Protein AF-A0A133V3H1-F1 (afdb_monomer_lite)

Sequence (154 aa):
MPRGKVSEDDVERMKFLKKEGLTYEEIAEELDYSYSTVAKYLKGRGERTEITPELIDEMKDLREDGLTYKEISEELEVGYSTVAKYMRKEGLGRKRKKINKDLIERMKNLEEAGVAKREIADKLELSYSTVRKYLKKEEELGFFDRLKRKLGLE

Foldseek 3Di:
DPDDDQDPVLLVQLQVVVVVPDDLVVSCVVSVHDSVVSCVSVVDPPDQPDDDPVLLVVLVVVVVVPDDLVVSCVVSVHDSVVSQVSCVVVVSHPDDDDCDPVLLVQLVVCVVVVHDLCVSCVVSVHDSVVSVVSVVVVVVVVVVVVVCVVVVVD

InterPro domains:
  IPR001387 Cro/C1-type, helix-turn-helix domain [PF01381] (15-56)
  IPR001387 Cro/C1-type, helix-turn-helix domain [cd00093] (15-59)
  IPR006120 Resolvase, HTH domain [PF02796] (93-137)
  IPR009057 Homedomain-like superfamily [SSF46689] (8-91)

Radius of gyration: 26.95 Å; chains: 1; bounding box: 58×38×67 Å

Organism: NCBI:txid1698273

Structure (mmCIF, N/CA/C/O backbone):
data_AF-A0A133V3H1-F1
#
_entry.id   AF-A0A133V3H1-F1
#
loop_
_atom_site.group_PDB
_atom_site.id
_atom_site.type_symbol
_atom_site.label_atom_id
_atom_site.label_alt_id
_atom_site.label_comp_id
_atom_site.label_asym_id
_atom_site.label_entity_id
_atom_site.label_seq_id
_atom_site.pdbx_PDB_ins_code
_atom_site.Cartn_x
_atom_site.Cartn_y
_atom_site.Cartn_z
_atom_site.occupancy
_atom_site.B_iso_or_equiv
_atom_site.auth_seq_id
_atom_site.auth_comp_id
_atom_site.auth_asym_id
_atom_site.auth_atom_id
_atom_site.pdbx_PDB_model_num
ATOM 1 N N . MET A 1 1 ? 33.651 -14.396 5.215 1.00 42.19 1 MET A N 1
ATOM 2 C CA . MET A 1 1 ? 34.577 -13.794 4.233 1.00 42.19 1 MET A CA 1
ATOM 3 C C . MET A 1 1 ? 34.096 -12.385 3.895 1.00 42.19 1 MET A C 1
ATOM 5 O O . MET A 1 1 ? 32.879 -12.199 3.833 1.00 42.19 1 MET A O 1
ATOM 9 N N . PRO A 1 2 ? 34.983 -11.383 3.770 1.00 42.84 2 PRO A N 1
ATOM 10 C CA . PRO A 1 2 ? 34.584 -10.027 3.399 1.00 42.84 2 PRO A CA 1
ATOM 11 C C . PRO A 1 2 ? 34.026 -10.039 1.970 1.00 42.84 2 PRO A C 1
ATOM 13 O O . PRO A 1 2 ? 34.637 -10.597 1.067 1.00 42.84 2 PRO A O 1
ATOM 16 N N . ARG A 1 3 ? 32.830 -9.474 1.777 1.00 52.62 3 ARG A N 1
ATOM 17 C CA . ARG A 1 3 ? 32.150 -9.455 0.475 1.00 52.62 3 ARG A CA 1
ATOM 18 C C . ARG A 1 3 ? 32.855 -8.448 -0.432 1.00 52.62 3 ARG A C 1
ATOM 20 O O . ARG A 1 3 ? 32.669 -7.245 -0.253 1.00 52.62 3 ARG A O 1
ATOM 27 N N . GLY A 1 4 ? 33.675 -8.943 -1.358 1.00 60.66 4 GLY A N 1
ATOM 28 C CA . GLY A 1 4 ? 34.268 -8.133 -2.418 1.00 60.66 4 GLY A CA 1
ATOM 29 C C . GLY A 1 4 ? 33.181 -7.393 -3.199 1.00 60.66 4 GLY A C 1
ATOM 30 O O . GLY A 1 4 ? 32.078 -7.904 -3.406 1.00 60.66 4 GLY A O 1
ATOM 31 N N . LYS A 1 5 ? 33.459 -6.144 -3.573 1.00 72.62 5 LYS A N 1
ATOM 32 C CA . LYS A 1 5 ? 32.584 -5.353 -4.438 1.00 72.62 5 LYS A CA 1
ATOM 33 C C . LYS A 1 5 ? 32.581 -6.017 -5.819 1.00 72.62 5 LYS A C 1
ATOM 35 O O . LYS A 1 5 ? 33.647 -6.136 -6.407 1.00 72.62 5 LYS A O 1
ATOM 40 N N . VAL A 1 6 ? 31.407 -6.428 -6.305 1.00 80.19 6 VAL A N 1
ATOM 41 C CA . VAL A 1 6 ? 31.243 -6.994 -7.658 1.00 80.19 6 VAL A CA 1
ATOM 42 C C . VAL A 1 6 ? 31.771 -5.990 -8.681 1.00 80.19 6 VAL A C 1
ATOM 44 O O . VAL A 1 6 ? 31.346 -4.827 -8.651 1.00 80.19 6 VAL A O 1
ATOM 47 N N . SER A 1 7 ? 32.714 -6.416 -9.522 1.00 84.81 7 SER A N 1
ATOM 48 C CA . SER A 1 7 ? 33.296 -5.581 -10.578 1.00 84.81 7 SER A CA 1
ATOM 49 C C . SER A 1 7 ? 32.348 -5.455 -11.776 1.00 84.81 7 SER A C 1
ATOM 51 O O . SER A 1 7 ? 31.373 -6.199 -11.888 1.00 84.81 7 SER A O 1
ATOM 53 N N . GLU A 1 8 ? 32.593 -4.493 -12.667 1.00 80.06 8 GLU A N 1
ATOM 54 C CA . GLU A 1 8 ? 31.807 -4.367 -13.904 1.00 80.06 8 GLU A CA 1
ATOM 55 C C . GLU A 1 8 ? 32.032 -5.572 -14.833 1.00 80.06 8 GLU A C 1
ATOM 57 O O . GLU A 1 8 ? 31.058 -6.103 -15.367 1.00 80.06 8 GLU A O 1
ATOM 62 N N . ASP A 1 9 ? 33.266 -6.084 -14.907 1.00 85.50 9 ASP A N 1
ATOM 63 C CA . ASP A 1 9 ? 33.615 -7.308 -15.642 1.00 85.50 9 ASP A CA 1
ATOM 64 C C . ASP A 1 9 ? 32.829 -8.533 -15.149 1.00 85.50 9 ASP A C 1
ATOM 66 O O . ASP A 1 9 ? 32.334 -9.332 -15.946 1.00 85.50 9 ASP A O 1
ATOM 70 N N . ASP A 1 10 ? 32.646 -8.670 -13.832 1.00 88.25 10 ASP A N 1
ATOM 71 C CA . ASP A 1 10 ? 31.854 -9.765 -13.259 1.00 88.25 10 ASP A CA 1
ATOM 72 C C . ASP A 1 10 ? 30.385 -9.679 -13.676 1.00 88.25 10 ASP A C 1
ATOM 74 O O . ASP A 1 10 ? 29.748 -10.696 -13.947 1.00 88.25 10 ASP A O 1
ATOM 78 N N . VAL A 1 11 ? 29.832 -8.466 -13.765 1.00 86.50 11 VAL A N 1
ATOM 79 C CA . VAL A 1 11 ? 28.450 -8.255 -14.217 1.00 86.50 11 VAL A CA 1
ATOM 80 C C . VAL A 1 11 ? 28.301 -8.603 -15.698 1.00 86.50 11 VAL A C 1
ATOM 82 O O . VAL A 1 11 ? 27.287 -9.188 -16.088 1.00 86.50 11 VAL A O 1
ATOM 85 N N . GLU A 1 12 ? 29.288 -8.272 -16.530 1.00 87.38 12 GLU A N 1
ATOM 86 C CA . GLU A 1 12 ? 29.297 -8.676 -17.938 1.00 87.38 12 GLU A CA 1
ATOM 87 C C . GLU A 1 12 ? 29.393 -10.194 -18.094 1.00 87.38 12 GLU A C 1
ATOM 89 O O . GLU A 1 12 ? 28.607 -10.775 -18.846 1.00 87.38 12 GLU A O 1
ATOM 94 N N . ARG A 1 13 ? 30.259 -10.853 -17.316 1.00 89.25 13 ARG A N 1
ATOM 95 C CA . ARG A 1 13 ? 30.358 -12.320 -17.283 1.00 89.25 13 ARG A CA 1
ATOM 96 C C . ARG A 1 13 ? 29.060 -12.978 -16.839 1.00 89.25 13 ARG A C 1
ATOM 98 O O . ARG A 1 13 ? 28.602 -13.902 -17.505 1.00 89.25 13 ARG A O 1
ATOM 105 N N . MET A 1 14 ? 28.415 -12.471 -15.785 1.00 91.69 14 MET A N 1
ATOM 106 C CA . MET A 1 14 ? 27.093 -12.953 -15.366 1.00 91.69 14 MET A CA 1
ATOM 107 C C . MET A 1 14 ? 26.096 -12.882 -16.530 1.00 91.69 14 MET A C 1
ATOM 109 O O . MET A 1 14 ? 25.390 -13.854 -16.799 1.00 91.69 14 MET A O 1
ATOM 113 N N . LYS A 1 15 ? 26.029 -11.741 -17.237 1.00 88.88 15 LYS A N 1
ATOM 114 C CA . LYS A 1 15 ? 25.115 -11.554 -18.379 1.00 88.88 15 LYS A CA 1
ATOM 115 C C . LYS A 1 15 ? 25.443 -12.491 -19.539 1.00 88.88 15 LYS A C 1
ATOM 117 O O . LYS A 1 15 ? 24.517 -12.994 -20.169 1.00 88.88 15 LYS A O 1
ATOM 122 N N . PHE A 1 16 ? 26.726 -12.702 -19.826 1.00 90.62 16 PHE A N 1
ATOM 123 C CA . PHE A 1 16 ? 27.185 -13.615 -20.868 1.00 90.62 16 PHE A CA 1
ATOM 124 C C . PHE A 1 16 ? 26.768 -15.055 -20.559 1.00 90.62 16 PHE A C 1
ATOM 126 O O . PHE A 1 16 ? 26.026 -15.647 -21.335 1.00 90.62 16 PHE A O 1
ATOM 133 N N . LEU A 1 17 ? 27.116 -15.572 -19.377 1.00 90.75 17 LEU A N 1
ATOM 134 C CA . LEU A 1 17 ? 26.754 -16.930 -18.958 1.00 90.75 17 LEU A CA 1
ATOM 135 C C . LEU A 1 17 ? 25.236 -17.137 -18.916 1.00 90.75 17 LEU A C 1
ATOM 137 O O . LEU A 1 17 ? 24.734 -18.207 -19.256 1.00 90.75 17 LEU A O 1
ATOM 141 N N . LYS A 1 18 ? 24.473 -16.092 -18.568 1.00 88.56 18 LYS A N 1
ATOM 142 C CA . LYS A 1 18 ? 23.014 -16.171 -18.618 1.00 88.56 18 LYS A CA 1
ATOM 143 C C . LYS A 1 18 ? 22.470 -16.312 -20.041 1.00 88.56 18 LYS A C 1
ATOM 145 O O . LYS A 1 18 ? 21.475 -17.009 -20.232 1.00 88.56 18 LYS A O 1
ATOM 150 N N . LYS A 1 19 ? 23.096 -15.656 -21.024 1.00 86.19 19 LYS A N 1
ATOM 151 C CA . LYS A 1 19 ? 22.745 -15.798 -22.448 1.00 86.19 19 LYS A CA 1
ATOM 152 C C . LYS A 1 19 ? 23.104 -17.178 -22.993 1.00 86.19 19 LYS A C 1
ATOM 154 O O . LYS A 1 19 ? 22.337 -17.705 -23.787 1.00 86.19 19 LYS A O 1
ATOM 159 N N . GLU A 1 20 ? 24.189 -17.773 -22.501 1.00 90.56 20 GLU A N 1
ATOM 160 C CA . GLU A 1 20 ? 24.586 -19.157 -22.808 1.00 90.56 20 GLU A CA 1
ATOM 161 C C . GLU A 1 20 ? 23.635 -20.209 -22.200 1.00 90.56 20 GLU A C 1
ATOM 163 O O . GLU A 1 20 ? 23.763 -21.400 -22.467 1.00 90.56 20 GLU A O 1
ATOM 168 N N . GLY A 1 21 ? 22.644 -19.783 -21.408 1.00 88.44 21 GLY A N 1
ATOM 169 C CA . GLY A 1 21 ? 21.575 -20.642 -20.899 1.00 88.44 21 GLY A CA 1
ATOM 170 C C . GLY A 1 21 ? 21.777 -21.147 -19.473 1.00 88.44 21 GLY A C 1
ATOM 171 O O . GLY A 1 21 ? 20.913 -21.869 -18.977 1.00 88.44 21 GLY A O 1
ATOM 172 N N . LEU A 1 22 ? 22.848 -20.735 -18.785 1.00 92.44 22 LEU A N 1
ATOM 173 C CA . LEU A 1 22 ? 23.106 -21.177 -17.417 1.00 92.44 22 LEU A CA 1
ATOM 174 C C . LEU A 1 22 ? 22.038 -20.662 -16.434 1.00 92.44 22 LEU A C 1
ATOM 176 O O . LEU A 1 22 ? 21.442 -19.573 -16.557 1.00 92.44 22 LEU A O 1
ATOM 180 N N . THR A 1 23 ? 21.796 -21.479 -15.418 1.00 91.19 23 THR A N 1
ATOM 181 C CA . THR A 1 23 ? 20.994 -21.144 -14.243 1.00 91.19 23 THR A CA 1
ATOM 182 C C . THR A 1 23 ? 21.741 -20.165 -13.338 1.00 91.19 23 THR A C 1
ATOM 184 O O . THR A 1 23 ? 22.939 -19.929 -13.474 1.00 91.19 23 THR A O 1
ATOM 187 N N . TYR A 1 24 ? 21.023 -19.516 -12.422 1.00 90.69 24 TYR A N 1
ATOM 188 C CA . TYR A 1 24 ? 21.662 -18.561 -11.512 1.00 90.69 24 TYR A CA 1
ATOM 189 C C . TYR A 1 24 ? 22.573 -19.258 -10.502 1.00 90.69 24 TYR A C 1
ATOM 191 O O . TYR A 1 24 ? 23.541 -18.648 -10.062 1.00 90.69 24 TYR A O 1
ATOM 199 N N . GLU A 1 25 ? 22.272 -20.509 -10.160 1.00 92.50 25 GLU A N 1
ATOM 200 C CA . GLU A 1 25 ? 23.094 -21.396 -9.345 1.00 92.50 25 GLU A CA 1
ATOM 201 C C . GLU A 1 25 ? 24.416 -21.726 -10.045 1.00 92.50 25 GLU A C 1
ATOM 203 O O . GLU A 1 25 ? 25.471 -21.492 -9.468 1.00 92.50 25 GLU A O 1
ATOM 208 N N . GLU A 1 26 ? 24.377 -22.150 -11.310 1.00 91.50 26 GLU A N 1
ATOM 209 C CA . GLU A 1 26 ? 25.595 -22.452 -12.079 1.00 91.50 26 GLU A CA 1
ATOM 210 C C . GLU A 1 26 ? 26.476 -21.208 -12.255 1.00 91.50 26 GLU A C 1
ATOM 212 O O . GLU A 1 26 ? 27.688 -21.269 -12.091 1.00 91.50 26 GLU A O 1
ATOM 217 N N . ILE A 1 27 ? 25.875 -20.042 -12.516 1.00 91.56 27 ILE A N 1
ATOM 218 C CA . ILE A 1 27 ? 26.613 -18.771 -12.624 1.00 91.56 27 ILE A CA 1
ATOM 219 C C . ILE A 1 27 ? 27.219 -18.358 -11.275 1.00 91.56 27 ILE A C 1
ATOM 221 O O . ILE A 1 27 ? 28.295 -17.761 -11.228 1.00 91.56 27 ILE A O 1
ATOM 225 N N . ALA A 1 28 ? 26.508 -18.623 -10.178 1.00 91.75 28 ALA A N 1
ATOM 226 C CA . ALA A 1 28 ? 26.966 -18.335 -8.825 1.00 91.75 28 ALA A CA 1
ATOM 227 C C . ALA A 1 28 ? 28.180 -19.196 -8.458 1.00 91.75 28 ALA A C 1
ATOM 229 O O . ALA A 1 28 ? 29.153 -18.664 -7.928 1.00 91.75 28 ALA A O 1
ATOM 230 N N . GLU A 1 29 ? 28.141 -20.484 -8.791 1.00 91.69 29 GLU A N 1
ATOM 231 C CA . GLU A 1 29 ? 29.258 -21.408 -8.596 1.00 91.69 29 GLU A CA 1
ATOM 232 C C . GLU A 1 29 ? 30.459 -21.048 -9.482 1.00 91.69 29 GLU A C 1
ATOM 234 O O . GLU A 1 29 ? 31.572 -20.935 -8.974 1.00 91.69 29 GLU A O 1
ATOM 239 N N . GLU A 1 30 ? 30.234 -20.775 -10.770 1.00 89.69 30 GLU A N 1
ATOM 240 C CA . GLU A 1 30 ? 31.294 -20.457 -11.741 1.00 89.69 30 GLU A CA 1
ATOM 241 C C . GLU A 1 30 ? 32.068 -19.176 -11.387 1.00 89.69 30 GLU A C 1
ATOM 243 O O . GLU A 1 30 ? 33.275 -19.080 -11.605 1.00 89.69 30 GLU A O 1
ATOM 248 N N . LEU A 1 31 ? 31.382 -18.169 -10.838 1.00 88.88 31 LEU A N 1
ATOM 249 C CA . LEU A 1 31 ? 31.969 -16.860 -10.531 1.00 88.88 31 LEU A CA 1
ATOM 250 C C . LEU A 1 31 ? 32.260 -16.648 -9.034 1.00 88.88 31 LEU A C 1
ATOM 252 O O . LEU A 1 31 ? 32.571 -15.525 -8.640 1.00 88.88 31 LEU A O 1
ATOM 256 N N . ASP A 1 32 ? 32.137 -17.690 -8.205 1.00 90.31 32 ASP A N 1
ATOM 257 C CA . ASP A 1 32 ? 32.289 -17.640 -6.738 1.00 90.31 32 ASP A CA 1
ATOM 258 C C . ASP A 1 32 ? 31.442 -16.531 -6.072 1.00 90.31 32 ASP A C 1
ATOM 260 O O . ASP A 1 32 ? 31.847 -15.819 -5.147 1.00 90.31 32 ASP A O 1
ATOM 264 N N . TYR A 1 33 ? 30.210 -16.364 -6.554 1.00 89.88 33 TYR A N 1
ATOM 265 C CA . TYR A 1 33 ? 29.246 -15.412 -6.018 1.00 89.88 33 TYR A CA 1
ATOM 266 C C . TYR A 1 33 ? 28.072 -16.125 -5.363 1.00 89.88 33 TYR A C 1
ATOM 268 O O . TYR A 1 33 ? 27.683 -17.225 -5.719 1.00 89.88 33 TYR A O 1
ATOM 276 N N . SER A 1 34 ? 27.418 -15.467 -4.404 1.00 89.50 34 SER A N 1
ATOM 277 C CA . SER A 1 34 ? 26.146 -15.993 -3.905 1.00 89.50 34 SER A CA 1
ATOM 278 C C . SER A 1 34 ? 25.063 -15.905 -4.984 1.00 89.50 34 SER A C 1
ATOM 280 O O . SER A 1 34 ? 24.999 -14.903 -5.704 1.00 89.50 34 SER A O 1
ATOM 282 N N . TYR A 1 35 ? 24.136 -16.865 -4.999 1.00 90.50 35 TYR A N 1
ATOM 283 C CA . TYR A 1 35 ? 22.913 -16.806 -5.812 1.00 90.50 35 TYR A CA 1
ATOM 284 C C . TYR A 1 35 ? 22.233 -15.428 -5.739 1.00 90.50 35 TYR A C 1
ATOM 286 O O . TYR A 1 35 ? 21.877 -14.830 -6.751 1.00 90.50 35 TYR A O 1
ATOM 294 N N . SER A 1 36 ? 22.115 -14.866 -4.531 1.00 87.38 36 SER A N 1
ATOM 295 C CA . SER A 1 36 ? 21.512 -13.547 -4.299 1.00 87.38 36 SER A CA 1
ATOM 296 C C . SER A 1 36 ? 22.250 -12.409 -5.011 1.00 87.38 36 SER A C 1
ATOM 298 O O . SER A 1 36 ? 21.621 -11.437 -5.431 1.00 87.38 36 SER A O 1
ATOM 300 N N . THR A 1 37 ? 23.575 -12.507 -5.142 1.00 87.69 37 THR A N 1
ATOM 301 C CA . THR A 1 37 ? 24.387 -11.546 -5.894 1.00 87.69 37 THR A CA 1
ATOM 302 C C . THR A 1 37 ? 24.067 -11.660 -7.377 1.00 87.69 37 THR A C 1
ATOM 304 O O . THR A 1 37 ? 23.664 -10.670 -7.982 1.00 87.69 37 THR A O 1
ATOM 307 N N . VAL A 1 38 ? 24.155 -12.865 -7.935 1.00 88.38 38 VAL A N 1
ATOM 308 C CA . VAL A 1 38 ? 23.863 -13.132 -9.348 1.00 88.38 38 VAL A CA 1
ATOM 309 C C . VAL A 1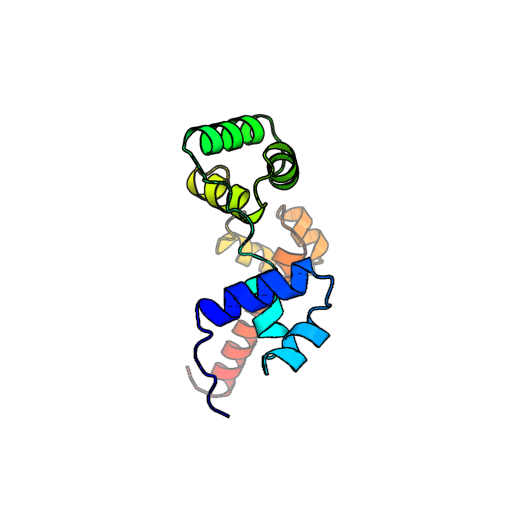 38 ? 22.447 -12.680 -9.706 1.00 88.38 38 VAL A C 1
ATOM 311 O O . VAL A 1 38 ? 22.259 -11.875 -10.618 1.00 88.38 38 VAL A O 1
ATOM 314 N N . ALA A 1 39 ? 21.449 -13.073 -8.912 1.00 87.50 39 ALA A N 1
ATOM 315 C CA . ALA A 1 39 ? 20.062 -12.665 -9.099 1.00 87.50 39 ALA A CA 1
ATOM 316 C C . ALA A 1 39 ? 19.891 -11.139 -9.049 1.00 87.50 39 ALA A C 1
ATOM 318 O O . ALA A 1 39 ? 19.139 -10.581 -9.841 1.00 87.50 39 ALA A O 1
ATOM 319 N N . LYS A 1 40 ? 20.594 -10.429 -8.159 1.00 85.12 40 LYS A N 1
ATOM 320 C CA . LYS A 1 40 ? 20.516 -8.962 -8.065 1.00 85.12 40 LYS A CA 1
ATOM 321 C C . LYS A 1 40 ? 21.015 -8.260 -9.334 1.00 85.12 40 LYS A C 1
ATOM 323 O O . LYS A 1 40 ? 20.443 -7.234 -9.700 1.00 85.12 40 LYS A O 1
ATOM 328 N N . TYR A 1 41 ? 22.072 -8.769 -9.965 1.00 85.25 41 TYR A N 1
ATOM 329 C CA . TYR A 1 41 ? 22.676 -8.151 -11.152 1.00 85.25 41 TYR A CA 1
ATOM 330 C C . TYR A 1 41 ? 22.046 -8.634 -12.467 1.00 85.25 41 TYR A C 1
ATOM 332 O O . TYR A 1 41 ? 21.966 -7.852 -13.413 1.00 85.25 41 TYR A O 1
ATOM 340 N N . LEU A 1 42 ? 21.525 -9.865 -12.513 1.00 84.06 42 LEU A N 1
ATOM 341 C CA . LEU A 1 42 ? 20.856 -10.429 -13.691 1.00 84.06 42 LEU A CA 1
ATOM 342 C C . LEU A 1 42 ? 19.371 -10.105 -13.793 1.00 84.06 42 LEU A C 1
ATOM 344 O O . LEU A 1 42 ? 18.870 -9.925 -14.897 1.00 84.06 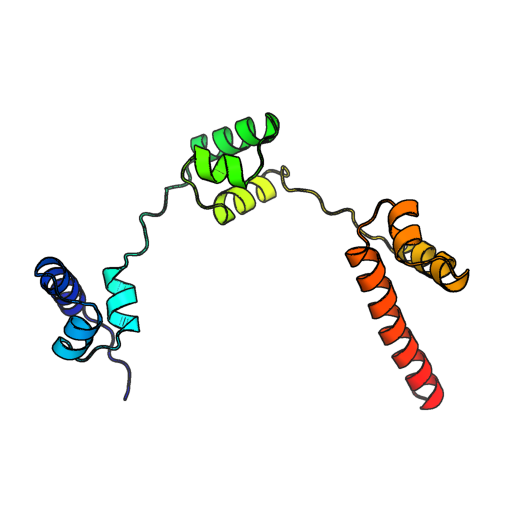42 LEU A O 1
ATOM 348 N N . LYS A 1 43 ? 18.658 -9.985 -12.669 1.00 76.88 43 LYS A N 1
ATOM 349 C CA . LYS A 1 43 ? 17.217 -9.680 -12.679 1.00 76.88 43 LYS A CA 1
ATOM 350 C C . LYS A 1 43 ? 16.910 -8.271 -13.203 1.00 76.88 43 LYS A C 1
ATOM 352 O O . LYS A 1 43 ? 15.746 -7.939 -13.395 1.00 76.88 43 LYS A O 1
ATOM 357 N N . GLY A 1 44 ? 17.944 -7.455 -13.430 1.00 58.81 44 GLY A N 1
ATOM 358 C CA . GLY A 1 44 ? 17.812 -6.037 -13.709 1.00 58.81 44 GLY A CA 1
ATOM 359 C C . GLY A 1 44 ? 17.185 -5.309 -12.518 1.00 58.81 44 GLY A C 1
ATOM 360 O O . GLY A 1 44 ? 16.393 -5.840 -11.737 1.00 58.81 44 GLY A O 1
ATOM 361 N N . ARG A 1 45 ? 17.493 -4.026 -12.366 1.00 55.75 45 ARG A N 1
ATOM 362 C CA . ARG A 1 45 ? 16.430 -3.148 -11.880 1.00 55.75 45 ARG A CA 1
ATOM 363 C C . ARG A 1 45 ? 15.520 -3.033 -13.090 1.00 55.75 45 ARG A C 1
ATOM 365 O O . ARG A 1 45 ? 15.994 -2.497 -14.084 1.00 55.75 45 ARG A O 1
ATOM 372 N N . GLY A 1 46 ? 14.318 -3.611 -13.041 1.00 53.31 46 GLY A N 1
ATOM 373 C CA . GLY A 1 46 ? 13.350 -3.452 -14.130 1.00 53.31 46 GLY A CA 1
ATOM 374 C C . GLY A 1 46 ? 13.325 -1.994 -14.579 1.00 53.31 46 GLY A C 1
ATOM 375 O O . GLY A 1 46 ? 13.499 -1.106 -13.730 1.00 53.31 46 GLY A O 1
ATOM 376 N N . GLU A 1 47 ? 13.216 -1.773 -15.890 1.00 54.19 47 GLU A N 1
ATOM 377 C CA . GLU A 1 47 ? 13.124 -0.436 -16.469 1.00 54.19 47 GLU A CA 1
ATOM 378 C C . GLU A 1 47 ? 12.096 0.343 -15.657 1.00 54.19 47 GLU A C 1
ATOM 380 O O . GLU A 1 47 ? 10.937 -0.047 -15.516 1.00 54.19 47 GLU A O 1
ATOM 385 N N . ARG A 1 48 ? 12.573 1.370 -14.957 1.00 56.06 48 ARG A N 1
ATOM 386 C CA . ARG A 1 48 ? 11.677 2.207 -14.179 1.00 56.06 48 ARG A CA 1
ATOM 387 C C . ARG A 1 48 ? 10.956 3.049 -15.206 1.00 56.06 48 ARG A C 1
ATOM 389 O O . ARG A 1 48 ? 11.614 3.885 -15.813 1.00 56.06 48 ARG A O 1
ATOM 396 N N . THR A 1 49 ? 9.651 2.843 -15.360 1.00 65.06 49 THR A N 1
ATOM 397 C CA . THR A 1 49 ? 8.798 3.780 -16.089 1.00 65.06 49 THR A CA 1
ATOM 398 C C . THR A 1 49 ? 9.114 5.180 -15.580 1.00 65.06 49 THR A C 1
ATOM 400 O O . THR A 1 49 ? 8.997 5.453 -14.375 1.00 65.06 49 THR A O 1
ATOM 403 N N . GLU A 1 50 ? 9.618 6.033 -16.468 1.00 76.75 50 GLU A N 1
ATOM 404 C CA . GLU A 1 50 ? 9.863 7.426 -16.134 1.00 76.75 50 GLU A CA 1
ATOM 405 C C . GLU A 1 50 ? 8.512 8.084 -15.886 1.00 76.75 50 GLU A C 1
ATOM 407 O O . GLU A 1 50 ? 7.607 8.017 -16.712 1.00 76.75 50 GLU A O 1
ATOM 412 N N . ILE A 1 51 ? 8.347 8.669 -14.700 1.00 83.88 51 ILE A N 1
ATOM 413 C CA . ILE A 1 51 ? 7.088 9.318 -14.345 1.00 83.88 51 ILE A CA 1
ATOM 414 C C . ILE A 1 51 ? 7.151 10.755 -14.831 1.00 83.88 51 ILE A C 1
ATOM 416 O O . ILE A 1 51 ? 7.733 11.611 -14.157 1.00 83.88 51 ILE A O 1
ATOM 420 N N . THR A 1 52 ? 6.573 10.988 -16.003 1.00 88.69 52 THR A N 1
ATOM 421 C CA . THR A 1 52 ? 6.446 12.316 -16.598 1.00 88.69 52 THR A CA 1
ATOM 422 C C . THR A 1 52 ? 5.217 13.051 -16.042 1.00 88.69 52 THR A C 1
ATOM 424 O O . THR A 1 52 ? 4.332 12.415 -15.459 1.00 88.69 52 THR A O 1
ATOM 427 N N . PRO A 1 53 ? 5.149 14.390 -16.157 1.00 87.38 53 PRO A N 1
ATOM 428 C CA . PRO A 1 53 ? 3.957 15.153 -15.789 1.00 87.38 53 PRO A CA 1
ATOM 429 C C . PRO A 1 53 ? 2.689 14.678 -16.508 1.00 87.38 53 PRO A C 1
ATOM 431 O O . PRO A 1 53 ? 1.651 14.553 -15.869 1.00 87.38 53 PRO A O 1
ATOM 434 N N . GLU A 1 54 ? 2.794 14.329 -17.790 1.00 88.75 54 GLU A N 1
ATOM 435 C CA . GLU A 1 54 ? 1.673 13.865 -18.615 1.00 88.75 54 GLU A CA 1
ATOM 436 C C . GLU A 1 54 ? 1.096 12.558 -18.066 1.00 88.75 54 GLU A C 1
ATOM 438 O O . GLU A 1 54 ? -0.111 12.430 -17.895 1.00 88.75 54 GLU A O 1
ATOM 443 N N . LEU A 1 55 ? 1.970 11.624 -17.680 1.00 89.81 55 LEU A N 1
ATOM 444 C CA . LEU A 1 55 ? 1.564 10.361 -17.069 1.00 89.81 55 LEU A CA 1
ATOM 445 C C . LEU A 1 55 ? 0.898 10.569 -15.696 1.00 89.81 55 LEU A C 1
ATOM 447 O O . LEU A 1 55 ? 0.043 9.790 -15.282 1.00 89.81 55 LEU A O 1
ATOM 451 N N . ILE A 1 56 ? 1.292 11.609 -14.953 1.00 90.62 56 ILE A N 1
ATOM 452 C CA . ILE A 1 56 ? 0.637 11.963 -13.686 1.00 90.62 56 ILE A CA 1
ATOM 453 C C . ILE A 1 56 ? -0.765 12.509 -13.946 1.00 90.62 56 ILE A C 1
ATOM 455 O O . ILE A 1 56 ? -1.670 12.183 -13.178 1.00 90.62 56 ILE A O 1
ATOM 459 N N . ASP A 1 57 ? -0.941 13.331 -14.978 1.00 92.88 57 ASP A N 1
ATOM 460 C CA . ASP A 1 57 ? -2.249 13.873 -15.338 1.00 92.88 57 ASP A CA 1
ATOM 461 C C . ASP A 1 57 ? -3.182 12.763 -15.842 1.00 92.88 57 ASP A C 1
ATOM 463 O O . ASP A 1 57 ? -4.297 12.649 -15.344 1.00 92.88 57 ASP A O 1
ATOM 467 N N . GLU A 1 58 ? -2.686 11.820 -16.643 1.00 91.81 58 GLU A N 1
ATOM 468 C CA . GLU A 1 58 ? -3.451 10.633 -17.049 1.00 91.81 58 GLU A CA 1
ATOM 469 C C . GLU A 1 58 ? -3.877 9.767 -15.845 1.00 91.81 58 GLU A C 1
ATOM 471 O O . GLU A 1 58 ? -5.019 9.313 -15.751 1.00 91.81 58 GLU A O 1
ATOM 476 N N . MET A 1 59 ? -3.004 9.599 -14.840 1.00 92.94 59 MET A N 1
ATOM 477 C CA . MET A 1 59 ? -3.396 8.943 -13.585 1.00 92.94 59 MET A CA 1
ATOM 478 C C . MET A 1 59 ? -4.507 9.694 -12.839 1.00 92.94 59 MET A C 1
ATOM 480 O O . MET A 1 59 ? -5.269 9.050 -12.112 1.00 92.94 59 MET A O 1
ATOM 484 N N . LYS A 1 60 ? -4.560 11.031 -12.927 1.00 91.69 60 LYS A N 1
ATOM 485 C CA . LYS A 1 60 ? -5.610 11.833 -12.282 1.00 91.69 60 LYS A CA 1
ATOM 486 C C . LYS A 1 60 ? -6.926 11.659 -13.016 1.00 91.69 60 LYS A C 1
ATOM 488 O O . LYS A 1 60 ? -7.901 11.342 -12.345 1.00 91.69 60 LYS A O 1
ATOM 493 N N . ASP A 1 61 ? -6.922 11.778 -14.338 1.00 91.44 61 ASP A N 1
ATOM 494 C CA . ASP A 1 61 ? -8.123 11.659 -15.166 1.00 91.44 61 ASP A CA 1
ATOM 495 C C . ASP A 1 61 ? -8.804 10.306 -14.918 1.00 91.44 61 ASP A C 1
ATOM 497 O O . ASP A 1 61 ? -9.951 10.250 -14.473 1.00 91.44 61 ASP A O 1
ATOM 501 N N . LEU A 1 62 ? -8.044 9.204 -15.003 1.00 90.12 62 LEU A N 1
ATOM 502 C CA . LEU A 1 62 ? -8.558 7.861 -14.703 1.00 90.12 62 LEU A CA 1
ATOM 503 C C . LEU A 1 62 ? -9.072 7.731 -13.260 1.00 90.12 62 LEU A C 1
ATOM 505 O O . LEU A 1 62 ? -10.001 6.973 -12.963 1.00 90.12 62 LEU A O 1
ATOM 509 N N . ARG A 1 63 ? -8.459 8.451 -12.317 1.00 87.81 63 ARG A N 1
ATOM 510 C CA . ARG A 1 63 ? -8.887 8.440 -10.918 1.00 87.81 63 ARG A CA 1
ATOM 511 C C . ARG A 1 63 ? -10.179 9.224 -10.704 1.00 87.81 63 ARG A C 1
ATOM 513 O O . ARG A 1 63 ? -10.975 8.817 -9.853 1.00 87.81 63 ARG A O 1
ATOM 520 N N . GLU A 1 64 ? -10.367 10.324 -11.421 1.00 85.88 64 GLU A N 1
ATOM 521 C CA . GLU A 1 64 ? -11.592 11.124 -11.420 1.00 85.88 64 GLU A CA 1
ATOM 522 C C . GLU A 1 64 ? -12.744 10.383 -12.109 1.00 85.88 64 GLU A C 1
ATOM 524 O O . GLU A 1 64 ? -13.862 10.405 -11.591 1.00 85.88 64 GLU A O 1
ATOM 529 N N . ASP A 1 65 ? -12.442 9.586 -13.137 1.00 86.50 65 ASP A N 1
ATOM 530 C CA . ASP A 1 65 ? -13.365 8.634 -13.776 1.00 86.50 65 ASP A CA 1
ATOM 531 C C . ASP A 1 65 ? -13.756 7.450 -12.868 1.00 86.50 65 ASP A C 1
ATOM 533 O O . ASP A 1 65 ? -14.625 6.638 -13.191 1.00 86.50 65 ASP A O 1
ATOM 537 N N . GLY A 1 66 ? -13.153 7.364 -11.679 1.00 85.06 66 GLY A N 1
ATOM 538 C CA . GLY A 1 66 ? -13.550 6.443 -10.619 1.00 85.06 66 GLY A CA 1
ATOM 539 C C . GLY A 1 66 ? -12.744 5.149 -10.552 1.00 85.06 66 GLY A C 1
ATOM 540 O O . GLY A 1 66 ? -13.025 4.322 -9.676 1.00 85.06 66 GLY A O 1
ATOM 541 N N . LEU A 1 67 ? -11.714 4.977 -11.387 1.00 88.75 67 LEU A N 1
ATOM 542 C CA . LEU A 1 67 ? -10.893 3.769 -11.366 1.00 88.75 67 LEU A CA 1
ATOM 543 C C . LEU A 1 67 ? -10.120 3.638 -10.048 1.00 88.75 67 LEU A C 1
ATOM 545 O O . LEU A 1 67 ? -9.686 4.596 -9.383 1.00 88.75 67 LEU A O 1
ATOM 549 N N . THR A 1 68 ? -9.927 2.392 -9.634 1.00 88.81 68 THR A N 1
ATOM 550 C CA . THR A 1 68 ? -9.069 2.044 -8.508 1.00 88.81 68 THR A CA 1
ATOM 551 C C . THR A 1 68 ? -7.598 2.143 -8.900 1.00 88.81 68 THR A C 1
ATOM 553 O O . THR A 1 68 ? -7.217 2.011 -10.055 1.00 88.81 68 THR A O 1
ATOM 556 N N . TYR A 1 69 ? -6.715 2.299 -7.913 1.00 92.00 69 TYR A N 1
ATOM 557 C CA . TYR A 1 69 ? -5.268 2.314 -8.174 1.00 92.00 69 TYR A CA 1
ATOM 558 C C . TYR A 1 69 ? -4.741 1.021 -8.794 1.00 92.00 69 TYR A C 1
ATOM 560 O O . TYR A 1 69 ? -3.642 1.027 -9.333 1.00 92.00 69 TYR A O 1
ATOM 568 N N . LYS A 1 70 ? -5.474 -0.089 -8.643 1.00 89.88 70 LYS A N 1
ATOM 569 C CA . LYS A 1 70 ? -5.108 -1.349 -9.276 1.00 89.88 70 LYS A CA 1
ATOM 570 C C . LYS A 1 70 ? -5.415 -1.288 -10.771 1.00 89.88 70 LYS A C 1
ATOM 572 O O . LYS A 1 70 ? -4.518 -1.555 -11.550 1.00 89.88 70 LYS A O 1
ATOM 577 N N . GLU A 1 71 ? -6.617 -0.851 -11.134 1.00 88.06 71 GLU A N 1
ATOM 578 C CA . GLU A 1 71 ? -7.012 -0.680 -12.538 1.00 88.06 71 GLU A CA 1
ATOM 579 C C . GLU A 1 71 ? -6.110 0.343 -13.239 1.00 88.06 71 GLU A C 1
ATOM 581 O O . GLU A 1 71 ? -5.546 0.035 -14.274 1.00 88.06 71 GLU A O 1
ATOM 586 N N . ILE A 1 72 ? -5.832 1.494 -12.611 1.00 90.56 72 ILE A N 1
ATOM 587 C CA . ILE A 1 72 ? -4.891 2.499 -13.152 1.00 90.56 72 ILE A CA 1
ATOM 588 C C . ILE A 1 72 ? -3.473 1.922 -13.324 1.00 90.56 72 ILE A C 1
ATOM 590 O O . ILE A 1 72 ? -2.751 2.277 -14.248 1.00 90.56 72 ILE A O 1
ATOM 594 N N . SER A 1 73 ? -3.047 1.046 -12.409 1.00 91.19 73 SER A N 1
ATOM 595 C CA . SER A 1 73 ? -1.733 0.396 -12.473 1.00 91.19 73 SER A CA 1
ATOM 596 C C . SER A 1 73 ? -1.630 -0.596 -13.630 1.00 91.19 73 SER A C 1
ATOM 598 O O . SER A 1 73 ? -0.554 -0.726 -14.208 1.00 91.19 73 SER A O 1
ATOM 600 N N . GLU A 1 74 ? -2.721 -1.300 -13.926 1.00 90.12 74 GLU A N 1
ATOM 601 C CA . GLU A 1 74 ? -2.817 -2.247 -15.037 1.00 90.12 74 GLU A CA 1
ATOM 602 C C . GLU A 1 74 ? -2.934 -1.504 -16.377 1.00 90.12 74 GLU A C 1
ATOM 604 O O . GLU A 1 74 ? -2.234 -1.869 -17.313 1.00 90.12 74 GLU A O 1
ATOM 609 N N . GLU A 1 75 ? -3.724 -0.427 -16.437 1.00 89.25 75 GLU A N 1
ATOM 610 C CA . GLU A 1 75 ? -3.945 0.375 -17.651 1.00 89.25 75 GLU A CA 1
ATOM 611 C C . GLU A 1 75 ? -2.679 1.111 -18.111 1.00 89.25 75 GLU A C 1
ATOM 613 O O . GLU A 1 75 ? -2.334 1.090 -19.285 1.00 89.25 75 GLU A O 1
ATOM 618 N N . LEU A 1 76 ? -1.955 1.737 -17.176 1.00 88.75 76 LEU A N 1
ATOM 619 C CA . LEU A 1 76 ? -0.781 2.562 -17.490 1.00 88.75 76 LEU A CA 1
ATOM 620 C C . LEU A 1 76 ? 0.548 1.807 -17.376 1.00 88.75 76 LEU A C 1
ATOM 622 O O . LEU A 1 76 ? 1.611 2.424 -17.412 1.00 88.75 76 LEU A O 1
ATOM 626 N N . GLU A 1 77 ? 0.501 0.495 -17.121 1.00 87.00 77 GLU A N 1
ATOM 627 C CA . GLU A 1 77 ? 1.673 -0.358 -16.866 1.00 87.00 77 GLU A CA 1
ATOM 628 C C . GLU A 1 77 ? 2.639 0.216 -15.803 1.00 87.00 77 GLU A C 1
ATOM 630 O O . GLU A 1 77 ? 3.845 -0.050 -15.769 1.00 87.00 77 GLU A O 1
ATOM 635 N N . VAL A 1 78 ? 2.103 1.012 -14.875 1.00 87.94 78 VAL A N 1
ATOM 636 C CA . VAL A 1 78 ? 2.857 1.652 -13.797 1.00 87.94 78 VAL A CA 1
ATOM 637 C C . VAL A 1 78 ? 2.623 0.883 -12.513 1.00 87.94 78 VAL A C 1
ATOM 639 O O . VAL A 1 78 ? 1.494 0.588 -12.144 1.00 87.94 78 VAL A O 1
ATOM 642 N N . GLY A 1 79 ? 3.678 0.620 -11.742 1.00 88.81 79 GLY A N 1
ATOM 643 C CA . GLY A 1 79 ? 3.535 -0.085 -10.468 1.00 88.81 79 GLY A CA 1
ATOM 644 C C . GLY A 1 79 ? 2.540 0.589 -9.507 1.00 88.81 79 GLY A C 1
ATOM 645 O O . GLY A 1 79 ? 2.637 1.784 -9.229 1.00 88.81 79 GLY A O 1
ATOM 646 N N . TYR A 1 80 ? 1.651 -0.201 -8.899 1.00 90.44 80 TYR A N 1
ATOM 647 C CA . TYR A 1 80 ? 0.639 0.245 -7.927 1.00 90.44 80 TYR A CA 1
ATOM 648 C C . TYR A 1 80 ? 1.170 1.219 -6.861 1.00 90.44 80 TYR A C 1
ATOM 650 O O . TYR A 1 80 ? 0.535 2.217 -6.517 1.00 90.44 80 TYR A O 1
ATOM 658 N N . SER A 1 81 ? 2.361 0.940 -6.321 1.00 89.81 81 SER A N 1
ATOM 659 C CA . SER A 1 81 ? 3.004 1.789 -5.308 1.00 89.81 81 SER A CA 1
ATOM 660 C C . SER A 1 81 ? 3.317 3.193 -5.829 1.00 89.81 81 SER A C 1
ATOM 662 O O . SER A 1 81 ? 3.268 4.156 -5.063 1.00 89.81 81 SER A O 1
ATOM 664 N N . THR A 1 8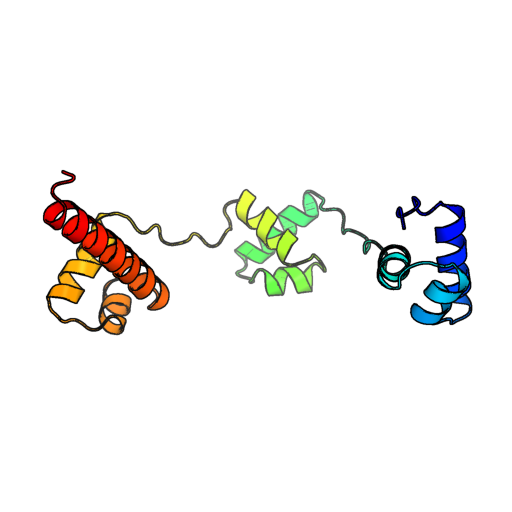2 ? 3.624 3.314 -7.119 1.00 89.62 82 THR A N 1
ATOM 665 C CA . THR A 1 82 ? 3.865 4.583 -7.801 1.00 89.62 82 THR A CA 1
ATOM 666 C C . THR A 1 82 ? 2.558 5.346 -7.975 1.00 89.62 82 THR A C 1
ATOM 668 O O . THR A 1 82 ? 2.473 6.470 -7.485 1.00 89.62 82 THR A O 1
ATOM 671 N N . VAL A 1 83 ? 1.512 4.716 -8.519 1.00 91.38 83 VAL A N 1
ATOM 672 C CA . VAL A 1 83 ? 0.169 5.321 -8.631 1.00 91.38 83 VAL A CA 1
ATOM 673 C C . VAL A 1 83 ? -0.301 5.838 -7.267 1.00 91.38 83 VAL A C 1
ATOM 675 O O . VAL A 1 83 ? -0.605 7.017 -7.092 1.00 91.38 83 VAL A O 1
ATOM 678 N N . ALA A 1 84 ? -0.245 4.993 -6.232 1.00 90.56 84 ALA A N 1
ATOM 679 C CA . ALA A 1 84 ? -0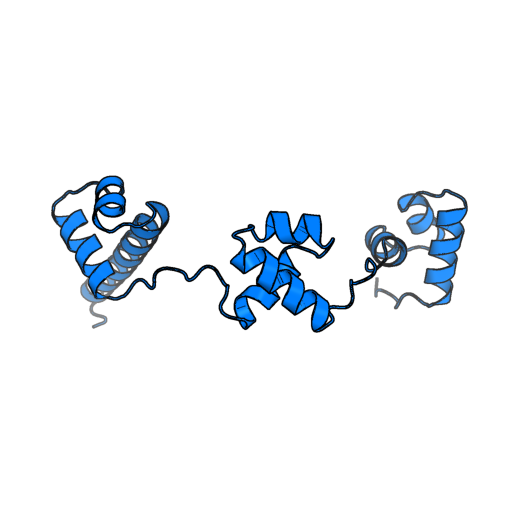.656 5.370 -4.882 1.00 90.56 84 ALA A CA 1
ATOM 680 C C . ALA A 1 84 ? 0.169 6.531 -4.296 1.00 90.56 84 ALA A C 1
ATOM 682 O O . ALA A 1 84 ? -0.355 7.313 -3.498 1.00 90.56 84 ALA A O 1
ATOM 683 N N . LYS A 1 85 ? 1.457 6.640 -4.647 1.00 90.31 85 LYS A N 1
ATOM 684 C CA . LYS A 1 85 ? 2.336 7.733 -4.212 1.00 90.31 85 LYS A CA 1
ATOM 685 C C . LYS A 1 85 ? 1.917 9.057 -4.847 1.00 90.31 85 LYS A C 1
ATOM 687 O O . LYS A 1 85 ? 1.798 10.037 -4.113 1.00 90.31 85 LYS A O 1
ATOM 692 N N . TYR A 1 86 ? 1.695 9.089 -6.160 1.00 90.81 86 TYR A N 1
ATOM 693 C CA . TYR A 1 86 ? 1.334 10.317 -6.873 1.00 90.81 86 TYR A CA 1
ATOM 694 C C . TYR A 1 86 ? -0.097 10.752 -6.554 1.00 90.81 86 TYR A C 1
ATOM 696 O O . TYR A 1 86 ? -0.285 11.875 -6.105 1.00 90.81 86 TYR A O 1
ATOM 704 N N . MET A 1 87 ? -1.072 9.841 -6.549 1.00 89.88 87 MET A N 1
ATOM 705 C CA . MET A 1 87 ? -2.451 10.174 -6.157 1.00 89.88 87 MET A CA 1
ATOM 706 C C . MET A 1 87 ? -2.558 10.734 -4.731 1.00 89.88 87 MET A C 1
ATOM 708 O O . MET A 1 87 ? -3.394 11.585 -4.445 1.00 89.88 87 MET A O 1
ATOM 712 N N . ARG A 1 88 ? -1.701 10.294 -3.797 1.00 86.56 88 ARG A N 1
ATOM 713 C CA . ARG A 1 88 ? -1.651 10.885 -2.446 1.00 86.56 88 ARG A CA 1
ATOM 714 C C . ARG A 1 88 ? -1.088 12.304 -2.433 1.00 86.56 88 ARG A C 1
ATOM 716 O O . ARG A 1 88 ? -1.560 13.093 -1.620 1.00 86.56 88 ARG A O 1
ATOM 723 N N . LYS A 1 89 ? -0.087 12.603 -3.267 1.00 86.06 89 LYS A N 1
ATOM 724 C CA . LYS A 1 89 ? 0.469 13.960 -3.399 1.00 86.06 89 LYS A CA 1
ATOM 725 C C . LYS A 1 89 ? -0.570 14.922 -3.965 1.00 86.06 89 LYS A C 1
ATOM 727 O O . LYS A 1 89 ? -0.736 16.001 -3.413 1.00 86.06 89 LYS A O 1
ATOM 732 N N . GLU A 1 90 ? -1.331 14.462 -4.951 1.00 84.00 90 GLU A N 1
ATOM 733 C CA . GLU A 1 90 ? -2.402 15.224 -5.603 1.00 84.00 90 GLU A CA 1
ATOM 734 C C . GLU A 1 90 ? -3.701 15.286 -4.774 1.00 84.00 90 GLU A C 1
ATOM 736 O O . GLU A 1 90 ? -4.717 15.799 -5.222 1.00 84.00 90 GLU A O 1
ATOM 741 N N . GLY A 1 91 ? -3.725 14.736 -3.553 1.00 82.12 91 GLY A N 1
ATOM 742 C CA . GLY A 1 91 ? -4.911 14.771 -2.686 1.00 82.12 91 GLY A CA 1
ATOM 743 C C . GLY A 1 91 ? -6.051 13.818 -3.083 1.00 82.12 91 GLY A C 1
ATOM 744 O O . GLY A 1 91 ? -7.011 13.691 -2.320 1.00 82.12 91 GLY A O 1
ATOM 745 N N . LEU A 1 92 ? -5.905 13.079 -4.187 1.00 78.50 92 LEU A N 1
ATOM 746 C CA . LEU A 1 92 ? -6.806 12.016 -4.671 1.00 78.50 92 LEU A CA 1
ATOM 747 C C . LEU A 1 92 ? -6.638 10.678 -3.919 1.00 78.50 92 LEU A C 1
ATOM 749 O O . LEU A 1 92 ? -7.325 9.683 -4.172 1.00 78.50 92 LEU A O 1
ATOM 753 N N . GLY A 1 93 ? -5.739 10.673 -2.931 1.00 70.50 93 GLY A N 1
ATOM 754 C CA . GLY A 1 93 ? -5.622 9.678 -1.874 1.00 70.50 93 GLY A CA 1
ATOM 755 C C . GLY A 1 93 ? -6.960 9.347 -1.217 1.00 70.50 93 GLY A C 1
ATOM 756 O O . GLY A 1 93 ? -7.671 10.245 -0.772 1.00 70.50 93 GLY A O 1
ATOM 757 N N . ARG A 1 94 ? -7.265 8.055 -1.018 1.00 66.25 94 ARG A N 1
ATOM 758 C CA . ARG A 1 94 ? -8.369 7.650 -0.127 1.00 66.25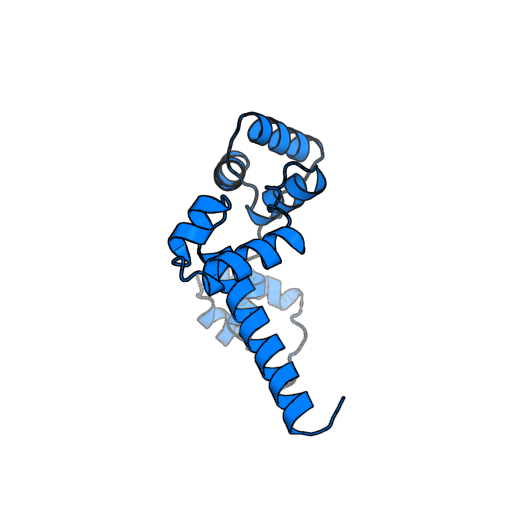 94 ARG A CA 1
ATOM 759 C C . ARG A 1 94 ? -8.143 8.257 1.268 1.00 66.25 94 ARG A C 1
ATOM 761 O O . ARG A 1 94 ? -7.295 7.779 2.028 1.00 66.25 94 ARG A O 1
ATOM 768 N N . LYS A 1 95 ? -8.884 9.321 1.602 1.00 59.19 95 LYS A N 1
ATOM 769 C CA . LYS A 1 95 ? -8.813 9.987 2.908 1.00 59.19 95 LYS A CA 1
ATOM 770 C C . LYS A 1 95 ? -9.303 9.007 3.971 1.00 59.19 95 LYS A C 1
ATOM 772 O O . LYS A 1 95 ? -10.431 8.525 3.925 1.00 59.19 95 LYS A O 1
ATOM 777 N N . ARG A 1 96 ? -8.442 8.671 4.933 1.00 62.16 96 ARG A N 1
ATOM 778 C CA . ARG A 1 96 ? -8.874 7.905 6.110 1.00 62.16 96 ARG A CA 1
ATOM 779 C C . ARG A 1 96 ? -9.769 8.807 6.960 1.00 62.16 96 ARG A C 1
ATOM 781 O O . ARG A 1 96 ? -9.375 9.939 7.236 1.00 62.16 96 ARG A O 1
ATOM 788 N N . LYS A 1 97 ? -10.927 8.304 7.410 1.00 65.00 97 LYS A N 1
ATOM 789 C CA . LYS A 1 97 ? -11.760 8.994 8.412 1.00 65.00 97 LYS A CA 1
ATOM 790 C C . LYS A 1 97 ? -10.878 9.248 9.639 1.00 65.00 97 LYS A C 1
ATOM 792 O O . LYS A 1 97 ? -10.323 8.306 10.214 1.00 65.00 97 LYS A O 1
ATOM 797 N N . LYS A 1 98 ? -10.655 10.521 9.979 1.00 73.81 98 LYS A N 1
ATOM 798 C CA . LYS A 1 98 ? -9.829 10.898 11.129 1.00 73.81 98 LYS A CA 1
ATOM 799 C C . LYS A 1 98 ? -10.621 10.565 12.387 1.00 73.81 98 LYS A C 1
ATOM 801 O O . LYS A 1 98 ? -11.673 11.144 12.624 1.00 73.81 98 LYS A O 1
ATOM 806 N N . ILE A 1 99 ? -10.121 9.616 13.169 1.00 80.00 99 ILE A N 1
ATOM 807 C CA . ILE A 1 99 ? -10.703 9.279 14.467 1.00 80.00 99 ILE A CA 1
ATOM 808 C C . ILE A 1 99 ? -10.252 10.360 15.453 1.00 80.00 99 ILE A C 1
ATOM 810 O O . ILE A 1 99 ? -9.064 10.444 15.773 1.00 80.00 99 ILE A O 1
ATOM 814 N N . ASN A 1 100 ? -11.175 11.235 15.853 1.00 84.00 100 ASN A N 1
ATOM 815 C CA . ASN A 1 100 ? -10.948 12.263 16.870 1.00 84.00 100 ASN A CA 1
ATOM 816 C C . ASN A 1 100 ? -11.255 11.715 18.277 1.00 84.00 100 ASN A C 1
ATOM 818 O O . ASN A 1 100 ? -11.724 10.584 18.422 1.00 84.00 100 ASN A O 1
ATOM 822 N N . LYS A 1 101 ? -10.948 12.504 19.314 1.00 83.31 101 LYS A N 1
ATOM 823 C CA . LYS A 1 101 ? -11.169 12.111 20.715 1.00 83.31 101 LYS A CA 1
ATOM 824 C C . LYS A 1 101 ? -12.649 11.841 21.004 1.00 83.31 101 LYS A C 1
ATOM 826 O O . LYS A 1 101 ? -12.946 10.833 21.632 1.00 83.31 101 LYS A O 1
ATOM 831 N N . ASP A 1 102 ? -13.551 12.653 20.454 1.00 84.94 102 ASP A N 1
ATOM 832 C CA . ASP A 1 102 ? -15.000 12.501 20.641 1.00 84.94 102 ASP A CA 1
ATOM 833 C C . ASP A 1 102 ? -15.518 11.160 20.105 1.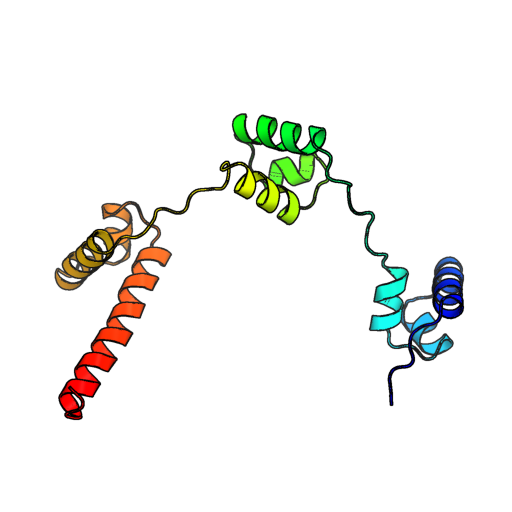00 84.94 102 ASP A C 1
ATOM 835 O O . ASP A 1 102 ? -16.338 10.497 20.735 1.00 84.94 102 ASP A O 1
ATOM 839 N N . LEU A 1 103 ? -15.021 10.713 18.944 1.00 87.19 103 LEU A N 1
ATOM 840 C CA . LEU A 1 103 ? -15.408 9.417 18.386 1.00 87.19 103 LEU A CA 1
ATOM 841 C C . LEU A 1 103 ? -14.929 8.263 19.270 1.00 87.19 103 LEU A C 1
ATOM 843 O O . LEU A 1 103 ? -15.629 7.264 19.394 1.00 87.19 103 LEU A O 1
ATOM 847 N N . ILE A 1 104 ? -13.738 8.393 19.861 1.00 87.69 104 ILE A N 1
ATOM 848 C CA . ILE A 1 104 ? -13.181 7.390 20.776 1.00 87.69 104 ILE A CA 1
ATOM 849 C C . ILE A 1 104 ? -14.030 7.335 22.045 1.00 87.69 104 ILE A C 1
ATOM 851 O O . ILE A 1 104 ? -14.403 6.248 22.466 1.00 87.69 104 ILE A O 1
ATOM 855 N N . GLU A 1 105 ? -14.390 8.481 22.617 1.00 87.44 105 GLU A N 1
ATOM 856 C CA . GLU A 1 105 ? -15.267 8.550 23.788 1.00 87.44 105 GLU A CA 1
ATOM 857 C C . GLU A 1 105 ? -16.646 7.935 23.507 1.00 87.44 105 GLU A C 1
ATOM 859 O O . GLU A 1 105 ? -17.129 7.117 24.284 1.00 87.44 105 GLU A O 1
ATOM 864 N N . ARG A 1 106 ? -17.233 8.201 22.333 1.00 89.50 106 ARG A N 1
ATOM 865 C CA . ARG A 1 106 ? -18.473 7.534 21.902 1.00 89.50 106 ARG A CA 1
ATOM 866 C C . ARG A 1 106 ? -18.324 6.017 21.779 1.00 89.50 106 ARG A C 1
ATOM 868 O O . ARG A 1 106 ? -19.252 5.304 22.147 1.00 89.50 106 ARG A O 1
ATOM 875 N N . MET A 1 107 ? -17.189 5.509 21.281 1.00 91.44 107 MET A N 1
ATOM 876 C CA . MET A 1 107 ? -16.932 4.060 21.249 1.00 91.44 107 MET A CA 1
ATOM 877 C C . MET A 1 107 ? -16.933 3.464 22.660 1.00 91.44 107 MET A C 1
ATOM 879 O O . MET A 1 107 ? -17.513 2.399 22.846 1.00 91.44 107 MET A O 1
ATOM 883 N N . LYS A 1 108 ? -16.322 4.152 23.635 1.00 87.38 108 LYS A N 1
ATOM 884 C CA . LYS A 1 108 ? -16.271 3.698 25.033 1.00 87.38 108 LYS A CA 1
ATOM 885 C C . LYS A 1 108 ? -17.646 3.679 25.671 1.00 87.38 108 LYS A C 1
ATOM 887 O O . LYS A 1 108 ? -18.055 2.636 26.152 1.00 87.38 108 LYS A O 1
ATOM 892 N N . ASN A 1 109 ? -18.380 4.788 25.585 1.00 90.94 109 ASN A N 1
ATOM 893 C CA . ASN A 1 109 ? -19.708 4.896 26.186 1.00 90.94 109 ASN A CA 1
ATOM 894 C C . ASN A 1 109 ? -20.646 3.795 25.664 1.00 90.94 109 ASN A C 1
ATOM 896 O O . ASN A 1 109 ? -21.475 3.276 26.405 1.00 90.94 109 ASN A O 1
ATOM 900 N N . LEU A 1 110 ? -20.504 3.410 24.389 1.00 91.75 110 LEU A N 1
ATOM 901 C CA . LEU A 1 110 ? -21.263 2.303 23.810 1.00 91.75 110 LEU A CA 1
ATOM 902 C C . LEU A 1 110 ? -20.775 0.924 24.291 1.00 91.75 110 LEU A C 1
ATOM 904 O O . LEU A 1 110 ? -21.610 0.056 24.526 1.00 91.75 110 LEU A O 1
ATOM 908 N N . GLU A 1 111 ? -19.465 0.709 24.450 1.00 90.25 111 GLU A N 1
ATOM 909 C CA . GLU A 1 111 ? -18.922 -0.542 25.007 1.00 90.25 111 GLU A CA 1
ATOM 910 C C . GLU A 1 111 ? -19.300 -0.712 26.488 1.00 90.25 111 GLU A C 1
ATOM 912 O O . GLU A 1 111 ? -19.729 -1.793 26.883 1.00 90.25 111 GLU A O 1
ATOM 917 N N . GLU A 1 112 ? -19.228 0.356 27.286 1.00 87.00 112 GLU A N 1
ATOM 918 C CA . GLU A 1 112 ? -19.653 0.376 28.693 1.00 87.00 112 GLU A CA 1
ATOM 919 C C . GLU A 1 112 ? -21.163 0.154 28.841 1.00 87.00 112 GLU A C 1
ATOM 921 O O . GLU A 1 112 ? -21.604 -0.501 29.782 1.00 87.00 112 GLU A O 1
ATOM 926 N N . ALA A 1 113 ? -21.957 0.617 27.871 1.00 90.00 113 ALA A N 1
ATOM 927 C CA . ALA A 1 113 ? -23.382 0.302 27.772 1.00 90.00 113 ALA A CA 1
ATOM 928 C C . ALA A 1 113 ? -23.666 -1.138 27.285 1.00 90.00 113 ALA A C 1
ATOM 930 O O . ALA A 1 113 ? -24.827 -1.504 27.106 1.00 90.00 113 ALA A O 1
ATOM 931 N N . GLY A 1 114 ? -22.633 -1.954 27.045 1.00 90.44 114 GLY A N 1
ATOM 932 C CA . GLY A 1 114 ? -22.755 -3.358 26.646 1.00 90.44 114 GLY A CA 1
ATOM 933 C C . GLY A 1 114 ? -23.049 -3.587 25.161 1.00 90.44 114 GLY A C 1
ATOM 934 O O . GLY A 1 114 ? -23.386 -4.706 24.775 1.00 90.44 114 GLY A O 1
ATOM 935 N N . VAL A 1 115 ? -22.931 -2.562 24.310 1.00 93.81 115 VAL A N 1
ATOM 936 C CA . VAL A 1 115 ? -23.171 -2.688 22.864 1.00 93.81 115 VAL A CA 1
ATOM 937 C C . VAL A 1 115 ? -22.045 -3.496 22.218 1.00 93.81 115 VAL A C 1
ATOM 939 O O . VAL A 1 115 ? -20.860 -3.253 22.462 1.00 93.81 115 VAL A O 1
ATOM 942 N N . ALA A 1 116 ? -22.385 -4.445 21.341 1.00 93.00 116 ALA A N 1
ATOM 943 C CA . ALA A 1 116 ? -21.370 -5.262 20.695 1.00 93.00 116 ALA A CA 1
ATOM 944 C C . ALA A 1 116 ? -20.497 -4.418 19.752 1.00 93.00 116 ALA A C 1
ATOM 946 O O . ALA A 1 116 ? -20.979 -3.583 18.990 1.00 93.00 116 ALA A O 1
ATOM 947 N N . LYS A 1 117 ? -19.190 -4.701 19.709 1.00 91.81 117 LYS A N 1
ATOM 948 C CA . LYS A 1 117 ? -18.202 -3.986 18.867 1.00 91.81 117 LYS A CA 1
ATOM 949 C C . LYS A 1 117 ? -18.591 -3.885 17.389 1.00 91.81 117 LYS A C 1
ATOM 951 O O . LYS A 1 117 ? -18.185 -2.944 16.713 1.00 91.81 117 LYS A O 1
ATOM 956 N N . ARG A 1 118 ? -19.347 -4.863 16.882 1.00 92.19 118 ARG A N 1
ATOM 957 C CA . ARG A 1 118 ? -19.865 -4.870 15.509 1.00 92.19 118 ARG A CA 1
ATOM 958 C C . ARG A 1 118 ? -20.968 -3.826 15.328 1.00 92.19 118 ARG A C 1
ATOM 960 O O . ARG A 1 118 ? -20.851 -2.991 14.446 1.00 92.19 118 ARG A O 1
ATOM 967 N N . GLU A 1 119 ? -21.919 -3.773 16.252 1.00 92.56 119 GLU A N 1
ATOM 968 C CA . GLU A 1 119 ? -22.974 -2.755 16.269 1.00 92.56 119 GLU A CA 1
ATOM 969 C C . GLU A 1 119 ? -22.421 -1.344 16.518 1.00 92.56 119 GLU A C 1
ATOM 971 O O . GLU A 1 119 ? -22.924 -0.375 15.958 1.00 92.56 119 GLU A O 1
ATOM 976 N N . ILE A 1 120 ? -21.355 -1.202 17.318 1.00 92.75 120 ILE A N 1
ATOM 977 C CA . ILE A 1 120 ? -20.641 0.079 17.479 1.00 92.75 120 ILE A CA 1
ATOM 978 C C . ILE A 1 120 ? -20.047 0.535 16.141 1.00 92.75 120 ILE A C 1
ATOM 980 O O . ILE A 1 120 ? -20.101 1.719 15.809 1.00 92.75 120 ILE A O 1
ATOM 984 N N . ALA A 1 121 ? -19.472 -0.394 15.374 1.00 92.75 121 ALA A N 1
ATOM 985 C CA . ALA A 1 121 ? -18.894 -0.098 14.069 1.00 92.75 121 ALA A CA 1
ATOM 986 C C . ALA A 1 121 ? -19.964 0.396 13.090 1.00 92.75 121 ALA A C 1
ATOM 988 O O . ALA A 1 121 ? -19.758 1.422 12.444 1.00 92.75 121 ALA A O 1
ATOM 989 N N . ASP A 1 122 ? -21.122 -0.263 13.071 1.00 93.00 122 ASP A N 1
ATOM 990 C CA . ASP A 1 122 ? -22.256 0.136 12.239 1.00 93.00 122 ASP A CA 1
ATOM 991 C C . ASP A 1 122 ? -22.810 1.508 12.671 1.00 93.00 122 ASP A C 1
ATOM 993 O O . ASP A 1 122 ? -22.938 2.408 11.844 1.00 93.00 122 ASP A O 1
ATOM 997 N N . LYS A 1 123 ? -23.025 1.733 13.979 1.00 91.81 123 LYS A N 1
ATOM 998 C CA . LYS A 1 123 ? -23.538 3.008 14.529 1.00 91.81 123 LYS A CA 1
ATOM 999 C C . LYS A 1 123 ? -22.632 4.212 14.267 1.00 91.81 123 LYS A C 1
ATOM 1001 O O . LYS A 1 123 ? -23.122 5.334 14.182 1.00 91.81 123 LYS A O 1
ATOM 1006 N N . LEU A 1 124 ? -21.316 4.007 14.205 1.00 89.62 124 LEU A N 1
ATOM 1007 C CA . LEU A 1 124 ? -20.334 5.083 14.006 1.00 89.62 124 LEU A CA 1
ATOM 1008 C C . LEU A 1 124 ? -19.829 5.180 12.556 1.00 89.62 124 LEU A C 1
ATOM 1010 O O . LEU A 1 124 ? -18.965 6.017 12.254 1.00 89.62 124 LEU A O 1
ATOM 1014 N N . GLU A 1 125 ? -20.356 4.333 11.666 1.00 87.94 125 GLU A N 1
ATOM 1015 C CA . GLU A 1 125 ? -19.918 4.174 10.277 1.00 87.94 125 GLU A CA 1
ATOM 1016 C C . GLU A 1 125 ? -18.396 3.978 10.191 1.00 87.94 125 GLU A C 1
ATOM 1018 O O . GLU A 1 125 ? -17.651 4.737 9.553 1.00 87.94 125 GLU A O 1
ATOM 1023 N N . LEU A 1 126 ? -17.912 2.986 10.934 1.00 88.25 126 LEU A N 1
ATOM 1024 C CA . LEU A 1 126 ? -16.512 2.604 11.035 1.00 88.25 126 LEU A CA 1
ATOM 1025 C C . LEU A 1 126 ? -16.337 1.136 10.681 1.00 88.25 126 LEU A C 1
ATOM 1027 O O . LEU A 1 126 ? -17.259 0.335 10.736 1.00 88.25 126 LEU A O 1
ATOM 1031 N N . SER A 1 127 ? -15.099 0.750 10.382 1.00 89.12 127 SER A N 1
ATOM 1032 C CA . SER A 1 127 ? -14.782 -0.672 10.301 1.00 89.12 127 SER A CA 1
ATOM 1033 C C . SER A 1 127 ? -14.708 -1.287 11.701 1.00 89.12 127 SER A C 1
ATOM 1035 O O . SER A 1 127 ? -14.168 -0.675 12.628 1.00 89.12 127 SER A O 1
ATOM 1037 N N . TYR A 1 128 ? -15.149 -2.540 11.836 1.00 91.44 128 TYR A N 1
ATOM 1038 C CA . TYR A 1 128 ? -14.966 -3.334 13.058 1.00 91.44 128 TYR A CA 1
ATOM 1039 C C . TYR A 1 128 ? -13.507 -3.326 13.543 1.00 91.44 128 TYR A C 1
ATOM 1041 O O . TYR A 1 128 ? -13.224 -3.161 14.730 1.00 91.44 128 TYR A O 1
ATOM 1049 N N . SER A 1 129 ? -12.560 -3.429 12.607 1.00 89.44 129 SER A N 1
ATOM 1050 C CA . SER A 1 129 ? -11.122 -3.374 12.884 1.00 89.44 129 SER A CA 1
ATOM 1051 C C . SER A 1 129 ? -10.691 -2.045 13.509 1.00 89.44 129 SER A C 1
ATOM 1053 O O . SER A 1 129 ? -9.824 -2.032 14.383 1.00 89.44 129 SER A O 1
ATOM 1055 N N . THR A 1 130 ? -11.297 -0.927 13.095 1.00 88.00 130 THR A N 1
ATOM 1056 C CA . THR A 1 130 ? -11.073 0.391 13.700 1.00 88.00 130 THR A CA 1
ATOM 1057 C C . THR A 1 130 ? -11.560 0.396 15.143 1.00 88.00 130 THR A C 1
ATOM 1059 O O . THR A 1 130 ? -10.774 0.708 16.032 1.00 88.00 130 THR A O 1
ATOM 1062 N N . VAL A 1 131 ? -12.808 -0.010 15.386 1.00 90.25 131 VAL A N 1
ATOM 1063 C CA . VAL A 1 131 ? -13.397 -0.044 16.735 1.00 90.25 131 VAL A CA 1
ATOM 1064 C C . VAL A 1 131 ? -12.566 -0.923 17.672 1.00 90.25 131 VAL A C 1
ATOM 1066 O O . VAL A 1 131 ? -12.091 -0.456 18.706 1.00 90.25 131 VAL A O 1
ATOM 1069 N N . ARG A 1 132 ? -12.263 -2.162 17.262 1.00 91.06 132 ARG A N 1
ATOM 1070 C CA . ARG A 1 132 ? -11.434 -3.096 18.041 1.00 91.06 132 ARG A CA 1
ATOM 1071 C C . ARG A 1 132 ? -10.062 -2.515 18.388 1.00 91.06 132 ARG A C 1
ATOM 1073 O O . ARG A 1 132 ? -9.581 -2.710 19.499 1.00 91.06 132 ARG A O 1
ATOM 1080 N N . LYS A 1 133 ? -9.418 -1.822 17.444 1.00 87.31 133 LYS A N 1
ATOM 1081 C CA . LYS A 1 133 ? -8.093 -1.221 17.648 1.00 87.31 133 LYS A CA 1
ATOM 1082 C C . LYS A 1 133 ? -8.114 -0.131 18.721 1.00 87.31 133 LYS A C 1
ATOM 1084 O O . LYS A 1 133 ? -7.196 -0.086 19.537 1.00 87.31 133 LYS A O 1
ATOM 1089 N N . TYR A 1 134 ? -9.105 0.759 18.687 1.00 85.88 134 TYR A N 1
ATOM 1090 C CA . TYR A 1 134 ? -9.163 1.898 19.607 1.00 85.88 134 TYR A CA 1
ATOM 1091 C C . TYR A 1 134 ? -9.619 1.496 21.010 1.00 85.88 134 TYR A C 1
ATOM 1093 O O . TYR A 1 134 ? -9.033 1.983 21.969 1.00 85.88 134 TYR A O 1
ATOM 1101 N N . LEU A 1 135 ? -10.552 0.548 21.128 1.00 85.75 135 LEU A N 1
ATOM 1102 C CA . LEU A 1 135 ? -10.972 0.013 22.427 1.00 85.75 135 LEU A CA 1
ATOM 1103 C C . LEU A 1 135 ? -9.848 -0.792 23.104 1.00 85.75 135 LEU A C 1
ATOM 1105 O O . LEU A 1 135 ? -9.546 -0.564 24.269 1.00 85.75 135 LEU A O 1
ATOM 1109 N N . LYS A 1 136 ? -9.114 -1.634 22.355 1.00 80.56 136 LYS A N 1
ATOM 1110 C CA . LYS A 1 136 ? -7.973 -2.394 22.906 1.00 80.56 136 LYS A CA 1
ATOM 1111 C C . LYS A 1 136 ? -6.853 -1.489 23.442 1.00 80.56 136 LYS A C 1
ATOM 1113 O O . LYS A 1 136 ? -6.284 -1.754 24.494 1.00 80.56 136 LYS A O 1
ATOM 1118 N N . LYS A 1 137 ? -6.507 -0.430 22.701 1.00 65.56 137 LYS A N 1
ATOM 1119 C CA . LYS A 1 137 ? -5.418 0.491 23.075 1.00 65.56 137 LYS A CA 1
ATOM 1120 C C . LYS A 1 137 ? -5.711 1.222 24.392 1.00 65.56 137 LYS A C 1
ATOM 1122 O O . LYS A 1 137 ? -4.800 1.531 25.152 1.00 65.56 137 LYS A O 1
ATOM 1127 N N . GLU A 1 138 ? -6.979 1.511 24.634 1.00 59.84 138 GLU A N 1
ATOM 1128 C CA . GLU A 1 138 ? -7.484 2.140 25.851 1.00 59.84 138 GLU A CA 1
ATOM 1129 C C . GLU A 1 138 ? -7.552 1.168 27.028 1.00 59.84 138 GLU A C 1
ATOM 1131 O O . GLU A 1 138 ? -7.202 1.541 28.139 1.00 59.84 138 GLU A O 1
ATOM 1136 N N . GLU A 1 139 ? -7.906 -0.091 26.786 1.00 62.44 139 GLU A N 1
ATOM 1137 C CA . GLU A 1 139 ? -7.861 -1.144 27.801 1.00 62.44 139 GLU A CA 1
ATOM 1138 C C . GLU A 1 139 ? -6.435 -1.331 28.354 1.00 62.44 139 GLU A C 1
ATOM 1140 O O . GLU A 1 139 ? -6.240 -1.436 29.566 1.00 62.44 139 GLU A O 1
ATOM 1145 N N . GLU A 1 140 ? -5.428 -1.269 27.472 1.00 61.34 140 GLU A N 1
ATOM 1146 C CA . GLU A 1 140 ? -4.005 -1.262 27.834 1.00 61.34 140 GLU A CA 1
ATOM 1147 C C . GLU A 1 140 ? -3.614 0.019 28.598 1.00 61.34 140 GLU A C 1
ATOM 1149 O O . GLU A 1 140 ? -3.012 -0.069 29.667 1.00 61.34 140 GLU A O 1
ATOM 1154 N N . LEU A 1 141 ? -3.991 1.210 28.117 1.00 59.88 141 LEU A N 1
ATOM 1155 C CA . LEU A 1 141 ? -3.709 2.485 28.803 1.00 59.88 141 LEU A CA 1
ATOM 1156 C C . LEU A 1 141 ? -4.365 2.568 30.192 1.00 59.88 141 LEU A C 1
ATOM 1158 O O . LEU A 1 141 ? -3.699 2.895 31.171 1.00 59.88 141 LEU A O 1
ATOM 1162 N N . GLY A 1 142 ? -5.637 2.192 30.303 1.00 61.59 142 GLY A N 1
ATOM 1163 C CA . GLY A 1 142 ? -6.380 2.150 31.558 1.00 61.59 142 GLY A CA 1
ATOM 1164 C C . GLY A 1 142 ? -5.878 1.063 32.509 1.00 61.59 142 GLY A C 1
ATOM 1165 O O . GLY A 1 142 ? -5.927 1.239 33.725 1.00 61.59 142 GLY A O 1
ATOM 1166 N N . PHE A 1 143 ? -5.350 -0.053 31.995 1.00 63.78 143 PHE A N 1
ATOM 1167 C CA . PHE A 1 143 ? -4.615 -1.027 32.804 1.00 63.78 143 PHE A CA 1
ATOM 1168 C C . PHE A 1 143 ? -3.351 -0.408 33.411 1.00 63.78 143 PHE A C 1
ATOM 1170 O O . PHE A 1 143 ? -3.150 -0.529 34.619 1.00 63.78 143 PHE A O 1
ATOM 1177 N N . PHE A 1 144 ? -2.547 0.306 32.619 1.00 59.81 144 PHE A N 1
ATOM 1178 C CA . PHE A 1 144 ? -1.350 0.987 33.116 1.00 59.81 144 PHE A CA 1
ATOM 1179 C C . PHE A 1 144 ? -1.671 2.109 34.115 1.00 59.81 144 PHE A C 1
ATOM 1181 O O . PHE A 1 144 ? -0.987 2.207 35.132 1.00 59.81 144 PHE A O 1
ATOM 1188 N N . ASP A 1 145 ? -2.729 2.896 33.905 1.00 63.78 145 ASP A N 1
ATOM 1189 C CA . ASP A 1 145 ? -3.156 3.926 34.866 1.00 63.78 145 ASP A CA 1
ATOM 1190 C C . ASP A 1 145 ? -3.696 3.328 36.173 1.00 63.78 145 ASP A C 1
ATOM 1192 O O . ASP A 1 145 ? -3.438 3.846 37.262 1.00 63.78 145 ASP A O 1
ATOM 1196 N N . ARG A 1 146 ? -4.415 2.199 36.111 1.00 64.38 146 ARG A N 1
ATOM 1197 C CA . ARG A 1 146 ? -4.811 1.448 37.317 1.00 64.38 146 ARG A CA 1
ATOM 1198 C C . ARG A 1 146 ? -3.598 0.854 38.040 1.00 64.38 146 ARG A C 1
ATOM 1200 O O . ARG A 1 146 ? -3.570 0.842 39.268 1.00 64.38 146 ARG A O 1
ATOM 1207 N N . LEU A 1 147 ? -2.593 0.386 37.298 1.00 68.62 147 LEU A N 1
ATOM 1208 C CA . LEU A 1 147 ? -1.353 -0.157 37.855 1.00 68.62 147 LEU A CA 1
ATOM 1209 C C . LEU A 1 147 ? -0.521 0.931 38.552 1.00 68.62 147 LEU A C 1
ATOM 1211 O O . LEU A 1 147 ? -0.055 0.705 39.664 1.00 68.62 147 LEU A O 1
ATOM 1215 N N . LYS A 1 148 ? -0.380 2.118 37.946 1.00 72.81 148 LYS A N 1
ATOM 1216 C CA . LYS A 1 148 ? 0.323 3.267 38.544 1.00 72.81 148 LYS A CA 1
ATOM 1217 C C . LYS A 1 148 ? -0.319 3.727 39.848 1.00 72.81 148 LYS A C 1
ATOM 1219 O O . LYS A 1 148 ? 0.397 3.883 40.833 1.00 72.81 148 LYS A O 1
ATOM 1224 N N . ARG A 1 149 ? -1.654 3.832 39.882 1.00 72.25 149 ARG A N 1
ATOM 1225 C CA . ARG A 1 149 ? -2.416 4.106 41.113 1.00 72.25 149 ARG A CA 1
ATOM 1226 C C . ARG A 1 149 ? -2.160 3.071 42.200 1.00 72.25 149 ARG A C 1
ATOM 1228 O O . ARG A 1 149 ? -1.914 3.421 43.347 1.00 72.25 149 ARG A O 1
ATOM 1235 N N . LYS A 1 150 ? -2.161 1.786 41.836 1.00 70.38 150 LYS A N 1
ATOM 1236 C CA . LYS A 1 150 ? -1.883 0.687 42.773 1.00 70.38 150 LYS A CA 1
ATOM 1237 C C . LYS A 1 150 ? -0.440 0.692 43.298 1.00 70.38 150 LYS A C 1
ATOM 1239 O O . LYS A 1 150 ? -0.202 0.213 44.401 1.00 70.38 150 LYS A O 1
ATOM 1244 N N . LEU A 1 151 ? 0.506 1.204 42.513 1.00 80.62 151 LEU A N 1
ATOM 1245 C CA . LEU A 1 151 ? 1.927 1.294 42.859 1.00 80.62 151 LEU A CA 1
ATOM 1246 C C . LEU A 1 151 ? 2.322 2.639 43.497 1.00 80.62 151 LEU A C 1
ATOM 1248 O O . LEU A 1 151 ? 3.487 2.804 43.843 1.00 80.62 151 LEU A O 1
ATOM 1252 N N . GLY A 1 152 ? 1.385 3.582 43.661 1.00 72.94 152 GLY A N 1
ATOM 1253 C CA . GLY A 1 152 ? 1.652 4.896 44.259 1.00 72.94 152 GLY A CA 1
ATOM 1254 C C . GLY A 1 152 ? 2.573 5.792 43.423 1.00 72.94 152 GLY A C 1
ATOM 1255 O O . GLY A 1 152 ? 3.324 6.578 43.985 1.00 72.94 152 GLY A O 1
ATOM 1256 N N . LEU A 1 153 ? 2.556 5.640 42.095 1.00 78.06 153 LEU A N 1
ATOM 1257 C CA . LEU A 1 153 ? 3.427 6.361 41.152 1.00 78.06 153 LEU A CA 1
ATOM 1258 C C . LEU A 1 153 ? 2.735 7.573 40.485 1.00 78.06 153 LEU A C 1
ATOM 1260 O O . LEU A 1 153 ? 3.106 7.930 39.365 1.00 78.06 153 LEU A O 1
ATOM 1264 N N . GLU A 1 154 ? 1.698 8.139 41.114 1.00 62.06 154 GLU A N 1
ATOM 1265 C CA . GLU A 1 154 ? 0.986 9.342 40.632 1.00 62.06 154 GLU A CA 1
ATOM 1266 C C . GLU A 1 154 ? 1.673 10.648 41.045 1.00 62.06 154 GLU A C 1
ATOM 1268 O O . GLU A 1 154 ? 2.108 10.749 42.214 1.00 62.06 154 GLU A O 1
#

pLDDT: mean 82.78, std 11.76, range [42.19, 93.81]

Secondary structure (DSSP, 8-state):
---PPPPHHHHHHHHHHHHTT--HHHHHHHTT--HHHHHHHHS---------HHHHHHHHHHHHTT--HHHHHHHTT--HHHHHHHHHHTT-S-PPP---HHHHHHHHHHHHTT--HHHHHHHTT--HHHHHHHHHHHHHHHHHHHHHHHHT--